Protein AF-A0A367K5K4-F1 (afdb_monomer_lite)

Secondary structure (DSSP, 8-state):
--------STTHHHHTTTTSS----HHHHHHHHHHHHHHHHH-SSPPP--HHHHHHHHHHHHHHHHHHHH---STTHHHHHHHHHHHHHHHHHHHHHHHHHHHHHHHHHHHHHHTGGGS-GGG--SS-EETTEE-S----SSS-----

pLDDT: mean 80.41, std 16.05, range [35.69, 96.38]

Structure (mmCIF, N/CA/C/O backbone):
data_AF-A0A367K5K4-F1
#
_entry.id   AF-A0A367K5K4-F1
#
loop_
_atom_site.group_PDB
_atom_site.id
_atom_site.type_symbol
_atom_site.label_atom_id
_atom_site.label_alt_id
_atom_site.label_comp_id
_atom_site.label_asym_id
_atom_site.label_entity_id
_atom_site.label_seq_id
_atom_site.pdbx_PDB_ins_code
_atom_site.Cartn_x
_atom_site.Cartn_y
_atom_site.Cartn_z
_atom_site.occupancy
_atom_site.B_iso_or_equiv
_atom_site.auth_seq_id
_atom_site.auth_comp_id
_atom_site.auth_asym_id
_atom_site.auth_atom_id
_atom_site.pdbx_PDB_model_num
ATOM 1 N N . MET A 1 1 ? -42.260 -45.898 10.555 1.00 40.84 1 MET A N 1
ATOM 2 C CA . MET A 1 1 ? -41.843 -44.626 11.177 1.00 40.84 1 MET A CA 1
ATOM 3 C C . MET A 1 1 ? -40.351 -44.475 10.934 1.00 40.84 1 MET A C 1
ATOM 5 O O . MET A 1 1 ? -39.579 -45.030 11.694 1.00 40.84 1 MET A O 1
ATOM 9 N N . ASN A 1 2 ? -39.961 -43.821 9.839 1.00 35.69 2 ASN A N 1
ATOM 10 C CA . ASN A 1 2 ? -38.584 -43.381 9.610 1.00 35.69 2 ASN A CA 1
ATOM 11 C C . ASN A 1 2 ? -38.660 -41.865 9.471 1.00 35.69 2 ASN A C 1
ATOM 13 O O . ASN A 1 2 ? -39.193 -41.366 8.484 1.00 35.69 2 ASN A O 1
ATOM 17 N N . SER A 1 3 ? -38.229 -41.153 10.506 1.00 41.34 3 SER A N 1
ATOM 18 C CA . SER A 1 3 ? -38.068 -39.707 10.479 1.00 41.34 3 SER A CA 1
ATOM 19 C C . SER A 1 3 ? -36.872 -39.382 9.591 1.00 41.34 3 SER A C 1
ATOM 21 O O . SER A 1 3 ? -35.729 -39.616 9.987 1.00 41.34 3 SER A O 1
ATOM 23 N N . THR A 1 4 ? -37.139 -38.877 8.390 1.00 43.84 4 THR A N 1
ATOM 24 C CA . THR A 1 4 ? -36.158 -38.137 7.599 1.00 43.84 4 THR A CA 1
ATOM 25 C C . THR A 1 4 ? -35.672 -36.988 8.473 1.00 43.84 4 THR A C 1
ATOM 27 O O . THR A 1 4 ? -36.445 -36.092 8.804 1.00 43.84 4 THR A O 1
ATOM 30 N N . ILE A 1 5 ? -34.422 -37.065 8.925 1.00 49.44 5 ILE A N 1
ATOM 31 C CA . ILE A 1 5 ? -33.728 -35.914 9.489 1.00 49.44 5 ILE A CA 1
ATOM 32 C C . ILE A 1 5 ? -33.597 -34.956 8.309 1.00 49.44 5 ILE A C 1
ATOM 34 O O . ILE A 1 5 ? -32.837 -35.233 7.383 1.00 49.44 5 ILE A O 1
ATOM 38 N N . GLU A 1 6 ? -34.425 -33.912 8.280 1.00 50.69 6 GLU A N 1
ATOM 39 C CA . GLU A 1 6 ? -34.189 -32.780 7.395 1.00 50.69 6 GLU A CA 1
ATOM 40 C C . GLU A 1 6 ? -32.823 -32.222 7.777 1.00 50.69 6 GLU A C 1
ATOM 42 O O . GLU A 1 6 ? -32.620 -31.720 8.886 1.00 50.69 6 GLU A O 1
ATOM 47 N N . ASP A 1 7 ? -31.872 -32.447 6.874 1.00 48.09 7 ASP A N 1
ATOM 48 C CA . ASP A 1 7 ? -30.518 -31.938 6.947 1.00 48.09 7 ASP A CA 1
ATOM 49 C C . ASP A 1 7 ? -30.613 -30.438 7.214 1.00 48.09 7 ASP A C 1
ATOM 51 O O . ASP A 1 7 ? -31.295 -29.697 6.499 1.00 48.09 7 ASP A O 1
ATOM 55 N N . SER A 1 8 ? -30.064 -30.019 8.349 1.00 47.97 8 SER A N 1
ATOM 56 C CA . SER A 1 8 ? -30.319 -28.690 8.877 1.00 47.97 8 SER A CA 1
ATOM 57 C C . SER A 1 8 ? -29.838 -27.664 7.848 1.00 47.97 8 SER A C 1
ATOM 59 O O . SER A 1 8 ? -28.686 -27.713 7.429 1.00 47.97 8 SER A O 1
ATOM 61 N N . SER A 1 9 ? -30.681 -26.695 7.490 1.00 52.88 9 SER A N 1
ATOM 62 C CA . SER A 1 9 ? -30.339 -25.583 6.584 1.00 52.88 9 SER A CA 1
ATOM 63 C C . SER A 1 9 ? -29.251 -24.637 7.140 1.00 52.88 9 SER A C 1
ATOM 65 O O . SER A 1 9 ? -28.964 -23.601 6.539 1.00 52.88 9 SER A O 1
ATOM 67 N N . PHE A 1 10 ? -28.657 -24.946 8.295 1.00 42.69 10 PHE A N 1
ATOM 68 C CA . PHE A 1 10 ? -27.738 -24.062 9.007 1.00 42.69 10 PHE A CA 1
ATOM 69 C C . PHE A 1 10 ? -26.325 -23.914 8.411 1.00 42.69 10 PHE A C 1
ATOM 71 O O . PHE A 1 10 ? -25.752 -22.850 8.647 1.00 42.69 10 PHE A O 1
ATOM 78 N N . PRO A 1 11 ? -25.749 -24.851 7.625 1.00 44.41 11 PRO A N 1
ATOM 79 C CA . PRO A 1 11 ? -24.443 -24.611 7.009 1.00 44.41 11 PRO A CA 1
ATOM 80 C C . PRO A 1 11 ? -24.511 -23.616 5.843 1.00 44.41 11 PRO A C 1
ATOM 82 O O . PRO A 1 11 ? -23.591 -22.832 5.661 1.00 44.41 11 PRO A O 1
ATOM 85 N N . GLN A 1 12 ? -25.611 -23.588 5.081 1.00 45.75 12 GLN A N 1
ATOM 86 C CA . GLN A 1 12 ? -25.681 -22.793 3.846 1.00 45.75 12 GLN A CA 1
ATOM 87 C C . GLN A 1 12 ? -25.923 -21.294 4.090 1.00 45.75 12 GLN A C 1
ATOM 89 O O . GLN A 1 12 ? -25.526 -20.454 3.293 1.00 45.75 12 GLN A O 1
ATOM 94 N N . THR A 1 13 ? -26.554 -20.924 5.207 1.00 46.03 13 THR A N 1
ATOM 95 C CA . THR A 1 13 ? -26.866 -19.512 5.484 1.00 46.03 13 THR A CA 1
ATOM 96 C C . THR A 1 13 ? -25.703 -18.718 6.069 1.00 46.03 13 THR A C 1
ATOM 98 O O . THR A 1 13 ? -25.794 -17.496 6.117 1.00 46.03 13 THR A O 1
ATOM 101 N N . GLN A 1 14 ? -24.625 -19.360 6.530 1.00 45.03 14 GLN A N 1
ATOM 102 C CA . GLN A 1 14 ? -23.473 -18.620 7.061 1.00 45.03 14 GLN A CA 1
ATOM 103 C C . GLN A 1 14 ? -22.458 -18.249 5.982 1.00 45.03 14 GLN A C 1
ATOM 105 O O . GLN A 1 14 ? -21.871 -17.181 6.095 1.00 45.03 14 GLN A O 1
ATOM 110 N N . ASP A 1 15 ? -22.335 -19.027 4.906 1.00 43.81 15 ASP A N 1
ATOM 111 C CA . ASP A 1 15 ? -21.391 -18.713 3.826 1.00 43.81 15 ASP A CA 1
ATOM 112 C C . ASP A 1 15 ? -21.963 -17.703 2.807 1.00 43.81 15 ASP A C 1
ATOM 114 O O . ASP A 1 15 ? -21.223 -16.892 2.247 1.00 43.81 15 ASP A O 1
ATOM 118 N N . ASP A 1 16 ? -23.289 -17.655 2.634 1.00 45.94 16 ASP A N 1
ATOM 119 C CA . ASP A 1 16 ? -23.933 -16.804 1.620 1.00 45.94 16 ASP A CA 1
ATOM 120 C C . ASP A 1 16 ? -24.279 -15.376 2.097 1.00 45.94 16 ASP A C 1
ATOM 122 O O . ASP A 1 16 ? -24.546 -14.495 1.278 1.00 45.94 16 ASP A O 1
ATOM 126 N N . ILE A 1 17 ? -24.232 -15.085 3.406 1.00 46.00 17 ILE A N 1
ATOM 127 C CA . ILE A 1 17 ? -24.540 -13.736 3.933 1.00 46.00 17 ILE A CA 1
ATOM 128 C C . ILE A 1 17 ? -23.326 -12.791 3.853 1.00 46.00 17 ILE A C 1
ATOM 130 O O . ILE A 1 17 ? -23.495 -11.587 3.651 1.00 46.00 17 ILE A O 1
ATOM 134 N N . PHE A 1 18 ? -22.096 -13.310 3.939 1.00 40.00 18 PHE A N 1
ATOM 135 C CA . PHE A 1 18 ? -20.873 -12.492 3.862 1.00 40.00 18 PHE A CA 1
ATOM 136 C C . PHE A 1 18 ? -20.465 -12.121 2.425 1.00 40.00 18 PHE A C 1
ATOM 138 O O . PHE A 1 18 ? -19.547 -11.327 2.229 1.00 40.00 18 PHE A O 1
ATOM 145 N N . ASN A 1 19 ? -21.177 -12.634 1.416 1.00 45.47 19 ASN A N 1
ATOM 146 C CA . ASN A 1 19 ? -20.836 -12.484 -0.000 1.00 45.47 19 ASN A CA 1
ATOM 147 C C . ASN A 1 19 ? -21.611 -11.376 -0.738 1.00 45.47 19 ASN A C 1
ATOM 149 O O . ASN A 1 19 ? -21.489 -11.236 -1.953 1.00 45.47 19 ASN A O 1
ATOM 153 N N . LEU A 1 20 ? -22.387 -10.544 -0.033 1.00 45.12 20 LEU A N 1
ATOM 154 C CA . LEU A 1 20 ? -23.251 -9.551 -0.689 1.00 45.12 20 LEU A CA 1
ATOM 155 C C . LEU A 1 20 ? -22.525 -8.258 -1.129 1.00 45.12 20 LEU A C 1
ATOM 157 O O . LEU A 1 20 ? -23.133 -7.417 -1.787 1.00 45.12 20 LEU A O 1
ATOM 161 N N . ALA A 1 21 ? -21.226 -8.095 -0.831 1.00 44.41 21 ALA A N 1
ATOM 162 C CA . ALA A 1 21 ? -20.424 -6.979 -1.362 1.00 44.41 21 ALA A CA 1
ATOM 163 C C . ALA A 1 21 ? -18.900 -7.223 -1.475 1.00 44.41 21 ALA A C 1
ATOM 165 O O . ALA A 1 21 ? -18.166 -6.253 -1.632 1.00 44.41 21 ALA A O 1
ATOM 166 N N . GLY A 1 22 ? -18.399 -8.463 -1.367 1.00 51.94 22 GLY A N 1
ATOM 167 C CA . GLY A 1 22 ? -16.998 -8.838 -1.666 1.00 51.94 22 GLY A CA 1
ATOM 168 C C . GLY A 1 22 ? -15.862 -8.097 -0.928 1.00 51.94 22 GLY A C 1
ATOM 169 O O . GLY A 1 22 ? -14.693 -8.343 -1.214 1.00 51.94 22 GLY A O 1
ATOM 170 N N . ALA A 1 23 ? -16.163 -7.182 -0.005 1.00 57.34 23 ALA A N 1
ATOM 171 C CA . ALA A 1 23 ? -15.175 -6.378 0.698 1.00 57.34 23 ALA A CA 1
ATOM 172 C C . ALA A 1 23 ? -14.749 -7.087 1.987 1.00 57.34 23 ALA A C 1
ATOM 174 O O . ALA A 1 23 ? -15.554 -7.262 2.901 1.00 57.34 23 ALA A O 1
ATOM 175 N N . LEU A 1 24 ? -13.471 -7.467 2.056 1.00 65.25 24 LEU A N 1
ATOM 176 C CA . LEU A 1 24 ? -12.830 -7.997 3.262 1.00 65.25 24 LEU A CA 1
ATOM 177 C C . LEU A 1 24 ? -13.097 -7.084 4.467 1.00 65.25 24 LEU A C 1
ATOM 179 O O . LEU A 1 24 ? -13.097 -5.855 4.336 1.00 65.25 24 LEU A O 1
ATOM 183 N N . SER A 1 25 ? -13.256 -7.658 5.659 1.00 81.38 25 SER A N 1
ATOM 184 C CA . SER A 1 25 ? -13.316 -6.861 6.886 1.00 81.38 25 SER A CA 1
ATOM 185 C C . SER A 1 25 ? -11.999 -6.096 7.104 1.00 81.38 25 SER A C 1
ATOM 187 O O . SER A 1 25 ? -10.946 -6.536 6.633 1.00 81.38 25 SER A O 1
ATOM 189 N N . PRO A 1 26 ? -11.986 -4.976 7.855 1.00 78.00 26 PRO A N 1
ATOM 190 C CA . PRO A 1 26 ? -10.752 -4.224 8.097 1.00 78.00 26 PRO A CA 1
ATOM 191 C C . PRO A 1 26 ? -9.614 -5.082 8.672 1.00 78.00 26 PRO A C 1
ATOM 193 O O . PRO A 1 26 ? -8.460 -4.921 8.286 1.00 78.00 26 PRO A O 1
ATOM 196 N N . GLY A 1 27 ? -9.932 -6.041 9.548 1.00 81.31 27 GLY A N 1
ATOM 197 C CA . GLY A 1 27 ? -8.939 -6.960 10.108 1.00 81.31 27 GLY A CA 1
ATOM 198 C C . GLY A 1 27 ? -8.360 -7.932 9.076 1.00 81.31 27 GLY A C 1
ATOM 199 O O . GLY A 1 27 ? -7.168 -8.233 9.115 1.00 81.31 27 GLY A O 1
ATOM 200 N N . GLU A 1 28 ? -9.172 -8.403 8.131 1.00 87.44 28 GLU A N 1
ATOM 201 C CA . GLU A 1 28 ? -8.710 -9.254 7.027 1.00 87.44 28 GLU A CA 1
ATOM 202 C C . GLU A 1 28 ? -7.885 -8.464 6.013 1.00 87.44 28 GLU A C 1
ATOM 204 O O . GLU A 1 28 ? -6.850 -8.953 5.570 1.00 87.44 28 GLU A O 1
ATOM 209 N N . GLN A 1 29 ? -8.263 -7.216 5.725 1.00 88.88 29 GLN A N 1
ATOM 210 C CA . GLN A 1 29 ? -7.471 -6.324 4.875 1.00 88.88 29 GLN A CA 1
ATOM 211 C C . GLN A 1 29 ? -6.080 -6.059 5.462 1.00 88.88 29 GLN A C 1
ATOM 213 O O . GLN A 1 29 ? -5.101 -6.022 4.722 1.00 88.88 29 GLN A O 1
ATOM 218 N N . VAL A 1 30 ? -5.959 -5.911 6.788 1.00 90.06 30 VAL A N 1
ATOM 219 C CA . VAL A 1 30 ? -4.650 -5.765 7.448 1.00 90.06 30 VAL A CA 1
ATOM 220 C C . VAL A 1 30 ? -3.814 -7.039 7.309 1.00 90.06 30 VAL A C 1
ATOM 222 O O . VAL A 1 30 ? -2.623 -6.944 7.019 1.00 90.06 30 VAL A O 1
ATOM 225 N N . LYS A 1 31 ? -4.407 -8.228 7.481 1.00 90.88 31 LYS A N 1
ATOM 226 C CA . LYS A 1 31 ? -3.697 -9.505 7.275 1.00 90.88 31 LYS A CA 1
ATOM 227 C C . LYS A 1 31 ? -3.208 -9.643 5.836 1.00 90.88 31 LYS A C 1
ATOM 229 O O . LYS A 1 31 ? -2.047 -9.973 5.619 1.00 90.88 31 LYS A O 1
ATOM 234 N N . GLU A 1 32 ? -4.069 -9.327 4.879 1.00 92.56 32 GLU A N 1
ATOM 235 C CA . GLU A 1 32 ? -3.725 -9.325 3.460 1.00 92.56 32 GLU A CA 1
ATOM 236 C C . GLU A 1 32 ? -2.598 -8.322 3.161 1.00 92.56 32 GLU A C 1
ATOM 238 O O . GLU A 1 32 ? -1.635 -8.655 2.473 1.00 92.56 32 GLU A O 1
ATOM 243 N N . LEU A 1 33 ? -2.643 -7.116 3.741 1.00 91.88 33 LEU A N 1
ATOM 244 C CA . LEU A 1 33 ? -1.570 -6.133 3.588 1.00 91.88 33 LEU A CA 1
ATOM 245 C C . LEU A 1 33 ? -0.232 -6.651 4.135 1.00 91.88 33 LEU A C 1
ATOM 247 O O . LEU A 1 33 ? 0.802 -6.377 3.531 1.00 91.88 33 LEU A O 1
ATOM 251 N N . ILE A 1 34 ? -0.225 -7.401 5.243 1.00 93.19 34 ILE A N 1
ATOM 252 C CA . ILE A 1 34 ? 1.000 -8.023 5.775 1.00 93.19 34 ILE A CA 1
ATOM 253 C C . ILE A 1 34 ? 1.580 -9.009 4.757 1.00 93.19 34 ILE A C 1
ATOM 255 O O . ILE A 1 34 ? 2.781 -8.961 4.499 1.00 93.19 34 ILE A O 1
ATOM 259 N N . VAL A 1 35 ? 0.740 -9.860 4.162 1.00 92.75 35 VAL A N 1
ATOM 260 C CA . VAL A 1 35 ? 1.165 -10.837 3.147 1.00 92.75 35 VAL A CA 1
ATOM 261 C C . VAL A 1 35 ? 1.743 -10.125 1.926 1.00 92.75 35 VAL A C 1
ATOM 263 O O . VAL A 1 35 ? 2.869 -10.405 1.522 1.00 92.75 35 VAL A O 1
ATOM 266 N N . VAL A 1 36 ? 1.023 -9.144 1.379 1.00 93.25 36 VAL A N 1
ATOM 267 C CA . VAL A 1 36 ? 1.478 -8.362 0.218 1.00 93.25 36 VAL A CA 1
ATOM 268 C C . VAL A 1 36 ? 2.784 -7.625 0.526 1.00 93.25 36 VAL A C 1
ATOM 270 O O . VAL A 1 36 ? 3.703 -7.631 -0.288 1.00 93.25 36 VAL A O 1
ATOM 273 N N . TRP A 1 37 ? 2.904 -7.034 1.715 1.00 94.12 37 TRP A N 1
ATOM 274 C CA . TRP A 1 37 ? 4.124 -6.367 2.166 1.00 94.12 37 TRP A CA 1
ATOM 275 C C . TRP A 1 37 ? 5.314 -7.324 2.288 1.00 94.12 37 TRP A C 1
ATOM 277 O O . TRP A 1 37 ? 6.414 -6.992 1.844 1.00 94.12 37 TRP A O 1
ATOM 287 N N . MET A 1 38 ? 5.114 -8.508 2.871 1.00 93.00 38 MET A N 1
ATOM 288 C CA . MET A 1 38 ? 6.154 -9.533 2.972 1.00 93.00 38 MET A CA 1
ATOM 289 C C . MET A 1 38 ? 6.594 -10.011 1.589 1.00 93.00 38 MET A C 1
ATOM 291 O O . MET A 1 38 ? 7.793 -10.053 1.313 1.00 93.00 38 MET A O 1
ATOM 295 N N . ASN A 1 39 ? 5.639 -10.290 0.704 1.00 92.62 39 ASN A N 1
ATOM 296 C CA . ASN A 1 39 ? 5.914 -10.706 -0.668 1.00 92.62 39 ASN A CA 1
ATOM 297 C C . ASN A 1 39 ? 6.690 -9.630 -1.429 1.00 92.62 39 ASN A C 1
ATOM 299 O O . ASN A 1 39 ? 7.681 -9.935 -2.083 1.00 92.62 39 ASN A O 1
ATOM 303 N N . GLU A 1 40 ? 6.309 -8.359 -1.285 1.00 93.25 40 GLU A N 1
ATOM 304 C CA . GLU A 1 40 ? 7.031 -7.246 -1.901 1.00 93.25 40 GLU A CA 1
ATOM 305 C C . GLU A 1 40 ? 8.479 -7.170 -1.397 1.00 93.25 40 GLU A C 1
ATOM 307 O O . GLU A 1 40 ? 9.390 -6.924 -2.177 1.00 93.25 40 GLU A O 1
ATOM 312 N N . ARG A 1 41 ? 8.737 -7.417 -0.109 1.00 90.50 41 ARG A N 1
ATOM 313 C CA . ARG A 1 41 ? 10.104 -7.389 0.437 1.00 90.50 41 ARG A CA 1
ATOM 314 C C . ARG A 1 41 ? 10.966 -8.574 0.013 1.00 90.50 41 ARG A C 1
ATOM 316 O O . ARG A 1 41 ? 12.179 -8.412 -0.082 1.00 90.50 41 ARG A O 1
ATOM 323 N N . ASN A 1 42 ? 10.357 -9.739 -0.178 1.00 89.38 42 ASN A N 1
ATOM 324 C CA . ASN A 1 42 ? 11.067 -10.976 -0.500 1.00 89.38 42 ASN A CA 1
ATOM 325 C C . ASN A 1 42 ? 11.190 -11.216 -2.008 1.00 89.38 42 ASN A C 1
ATOM 327 O O . ASN A 1 42 ? 12.043 -11.991 -2.426 1.00 89.38 42 ASN A O 1
ATOM 331 N N . SER A 1 43 ? 10.357 -10.565 -2.821 1.00 89.00 43 SER A N 1
ATOM 332 C CA . SER A 1 43 ? 10.427 -10.662 -4.275 1.00 89.00 43 SER A CA 1
ATOM 333 C C . SER A 1 43 ? 11.606 -9.844 -4.818 1.00 89.00 43 SER A C 1
ATOM 335 O O . SER A 1 43 ? 11.715 -8.662 -4.464 1.00 89.00 43 SER A O 1
ATOM 337 N N . PRO A 1 44 ? 12.451 -10.422 -5.698 1.00 86.06 44 PRO A N 1
ATOM 338 C CA . PRO A 1 44 ? 13.511 -9.676 -6.380 1.00 86.06 44 PRO A CA 1
ATOM 339 C C . PRO A 1 44 ? 12.928 -8.574 -7.273 1.00 86.06 44 PRO A C 1
ATOM 341 O O . PRO A 1 44 ? 13.467 -7.474 -7.325 1.00 86.06 44 PRO A O 1
ATOM 344 N N . GLU A 1 45 ? 11.777 -8.849 -7.884 1.00 86.06 45 GLU A N 1
ATOM 345 C CA . GLU A 1 45 ? 11.069 -7.936 -8.778 1.00 86.06 45 GLU A CA 1
ATOM 346 C C . GLU A 1 45 ? 9.959 -7.177 -8.052 1.00 86.06 45 GLU A C 1
ATOM 348 O O . GLU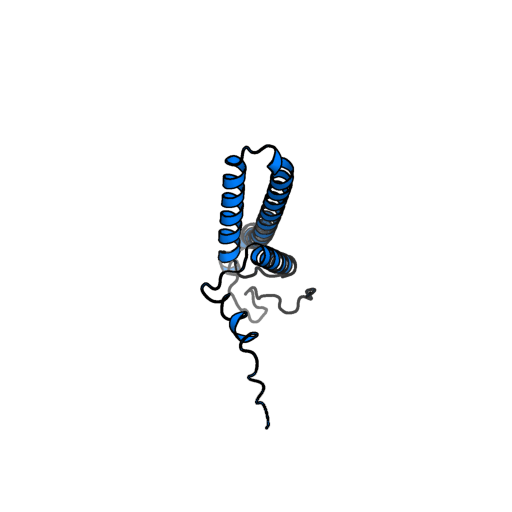 A 1 45 ? 9.489 -7.587 -6.979 1.00 86.06 45 GLU A O 1
ATOM 353 N N . MET A 1 46 ? 9.503 -6.077 -8.646 1.00 89.31 46 MET A N 1
ATOM 354 C CA . MET A 1 46 ? 8.341 -5.341 -8.158 1.00 89.31 46 MET A CA 1
ATOM 355 C C . MET A 1 46 ? 7.038 -6.098 -8.412 1.00 89.31 46 MET A C 1
ATOM 357 O O . MET A 1 46 ? 6.762 -6.523 -9.533 1.00 89.31 46 MET A O 1
ATOM 361 N N . LEU A 1 47 ? 6.195 -6.218 -7.387 1.00 91.31 47 LEU A N 1
ATOM 362 C CA . LEU A 1 47 ? 4.898 -6.883 -7.527 1.00 91.31 47 LEU A CA 1
ATOM 363 C C . LEU A 1 47 ? 3.789 -5.906 -7.967 1.00 91.31 47 LEU A C 1
ATOM 365 O O . LEU A 1 47 ? 3.937 -4.684 -7.839 1.00 91.31 47 LEU A O 1
ATOM 369 N N . PRO A 1 48 ? 2.634 -6.398 -8.460 1.00 92.25 48 PRO A N 1
ATOM 370 C CA . PRO A 1 48 ? 1.501 -5.545 -8.821 1.00 92.25 48 PRO A CA 1
ATOM 371 C C . PRO A 1 48 ? 1.017 -4.671 -7.656 1.00 92.25 48 PRO A C 1
ATOM 373 O O . PRO A 1 48 ? 0.874 -5.136 -6.525 1.00 92.25 48 PRO A O 1
ATOM 376 N N . TYR A 1 49 ? 0.754 -3.389 -7.927 1.00 93.06 49 TYR A N 1
ATOM 377 C CA . TYR A 1 49 ? 0.331 -2.452 -6.888 1.00 93.06 49 TYR A CA 1
ATOM 378 C C . TYR A 1 49 ? -1.119 -2.684 -6.451 1.00 93.06 49 TYR A C 1
ATOM 380 O O . TYR A 1 49 ? -2.068 -2.449 -7.202 1.00 93.06 49 TYR A O 1
ATOM 388 N N . ARG A 1 50 ? -1.284 -3.094 -5.190 1.00 91.62 50 ARG A N 1
ATOM 389 C CA . ARG A 1 50 ? -2.579 -3.245 -4.508 1.00 91.62 50 ARG A CA 1
ATOM 390 C C . ARG A 1 50 ? -3.169 -1.904 -4.050 1.00 91.62 50 ARG A C 1
ATOM 392 O O . ARG A 1 50 ? -3.238 -1.619 -2.855 1.00 91.62 50 ARG A O 1
ATOM 399 N N . ASN A 1 51 ? -3.570 -1.077 -5.020 1.00 91.81 51 ASN A N 1
ATOM 400 C CA . ASN A 1 51 ? -4.255 0.208 -4.797 1.00 91.81 51 ASN A CA 1
ATOM 401 C C . ASN A 1 51 ? -5.508 0.049 -3.922 1.00 91.81 51 ASN A C 1
ATOM 403 O O . ASN A 1 51 ? -5.761 0.851 -3.031 1.00 91.81 51 ASN A O 1
ATOM 407 N N . ASP A 1 52 ? -6.264 -1.021 -4.171 1.00 90.62 52 ASP A N 1
ATOM 408 C CA . ASP A 1 52 ? -7.505 -1.368 -3.485 1.00 90.62 52 ASP A CA 1
ATOM 409 C C . ASP A 1 52 ? -7.320 -1.448 -1.964 1.00 90.62 52 ASP A C 1
ATOM 411 O O . ASP A 1 52 ? -8.070 -0.826 -1.207 1.00 90.62 52 ASP A O 1
ATOM 415 N N . LEU A 1 53 ? -6.281 -2.159 -1.517 1.00 89.62 53 LEU A N 1
ATOM 416 C CA . LEU A 1 53 ? -5.974 -2.325 -0.097 1.00 89.62 53 LEU A CA 1
ATOM 417 C C . LEU A 1 53 ? -5.452 -1.036 0.530 1.00 89.62 53 LEU A C 1
ATOM 419 O O . LEU A 1 53 ? -5.855 -0.693 1.640 1.00 89.62 53 LEU A O 1
ATOM 423 N N . VAL A 1 54 ? -4.561 -0.325 -0.167 1.00 93.50 54 VAL A N 1
ATOM 424 C CA . VAL A 1 54 ? -3.970 0.918 0.345 1.00 93.50 54 VAL A CA 1
ATOM 425 C C . VAL A 1 54 ? -5.043 1.982 0.542 1.00 93.50 54 VAL A C 1
ATOM 427 O O . VAL A 1 54 ? -5.125 2.564 1.625 1.00 93.50 54 VAL A O 1
ATOM 430 N N . ASP A 1 55 ? -5.902 2.197 -0.451 1.00 92.81 55 ASP A N 1
ATOM 431 C CA . ASP A 1 55 ? -6.961 3.201 -0.385 1.00 92.81 55 ASP A CA 1
ATOM 432 C C . ASP A 1 55 ? -8.002 2.851 0.678 1.00 92.81 55 ASP A C 1
ATOM 434 O O . ASP A 1 55 ? -8.421 3.715 1.452 1.00 92.81 55 ASP A O 1
ATOM 438 N N . SER A 1 56 ? -8.415 1.582 0.736 1.00 91.06 56 SER A N 1
ATOM 439 C CA . SER A 1 56 ? -9.403 1.111 1.706 1.00 91.06 56 SER A CA 1
ATOM 440 C C . SER A 1 56 ? -8.892 1.244 3.144 1.00 91.06 56 SER A C 1
ATOM 442 O O . SER A 1 56 ? -9.574 1.830 3.987 1.00 91.06 56 SER A O 1
ATOM 444 N N . LEU A 1 57 ? -7.667 0.785 3.428 1.00 90.88 57 LEU A N 1
ATOM 445 C CA . LEU A 1 57 ? -7.073 0.867 4.767 1.00 90.88 57 LEU A CA 1
ATOM 446 C C . LEU A 1 57 ? -6.755 2.304 5.185 1.00 90.88 57 LEU A C 1
ATOM 448 O O . LEU A 1 57 ? -6.930 2.644 6.356 1.00 90.88 57 LEU A O 1
ATOM 452 N N . THR A 1 58 ? -6.340 3.157 4.246 1.00 93.25 58 THR A N 1
ATOM 453 C CA . THR A 1 58 ? -6.117 4.584 4.516 1.00 93.25 58 THR A CA 1
ATOM 454 C C . THR A 1 58 ? -7.425 5.245 4.945 1.00 93.25 58 THR A C 1
ATOM 456 O O . THR A 1 58 ? -7.500 5.761 6.061 1.00 93.25 58 THR A O 1
ATOM 459 N N . LYS A 1 59 ? -8.491 5.099 4.147 1.00 91.38 59 LYS A N 1
ATOM 460 C CA . LYS A 1 59 ? -9.825 5.640 4.462 1.00 91.38 59 LYS A CA 1
ATOM 461 C C . LYS A 1 59 ? -10.387 5.079 5.766 1.00 91.38 59 LYS A C 1
ATOM 463 O O . LYS A 1 59 ? -10.977 5.810 6.557 1.00 91.38 59 LYS A O 1
ATOM 468 N N . ALA A 1 60 ? -10.209 3.780 6.011 1.00 87.94 60 ALA A N 1
ATOM 469 C CA . ALA A 1 60 ? -10.644 3.154 7.254 1.00 87.94 60 ALA A CA 1
ATOM 470 C C . ALA A 1 60 ? -9.911 3.747 8.469 1.00 87.94 60 ALA A C 1
ATOM 472 O O . ALA A 1 60 ? -10.546 4.032 9.483 1.00 87.94 60 ALA A O 1
ATOM 473 N N . SER A 1 61 ? -8.598 3.974 8.359 1.00 88.81 61 SER A N 1
ATOM 474 C CA . SER A 1 61 ? -7.800 4.566 9.437 1.00 88.81 61 SER A CA 1
ATOM 475 C C . SER A 1 61 ? -8.181 6.021 9.727 1.00 88.81 61 SER A C 1
ATOM 477 O O . SER A 1 61 ? -8.277 6.397 10.894 1.00 88.81 61 SER A O 1
ATOM 479 N N . GLU A 1 62 ? -8.464 6.812 8.689 1.00 90.81 62 GLU A N 1
ATOM 480 C CA . GLU A 1 62 ? -8.931 8.199 8.803 1.00 90.81 62 GLU A CA 1
ATOM 481 C C . GLU A 1 62 ? -10.299 8.260 9.482 1.00 90.81 62 GLU A C 1
ATOM 483 O O . GLU A 1 62 ? -10.475 8.979 10.460 1.00 90.81 62 GLU A O 1
ATOM 488 N N . LYS A 1 63 ? -11.236 7.406 9.059 1.00 88.69 63 LYS A N 1
ATOM 489 C CA . LYS A 1 63 ? -12.573 7.338 9.654 1.00 88.69 63 LYS A CA 1
ATOM 490 C C . LYS A 1 63 ? -12.543 6.991 11.146 1.00 88.69 63 LYS A C 1
ATOM 492 O O . LYS A 1 63 ? -13.291 7.579 11.924 1.00 88.69 63 LYS A O 1
ATOM 497 N N . ILE A 1 64 ? -11.718 6.024 11.560 1.00 86.19 64 ILE A N 1
ATOM 498 C CA . ILE A 1 64 ? -11.600 5.650 12.984 1.00 86.19 64 ILE A CA 1
ATOM 499 C C . ILE A 1 64 ? -10.962 6.796 13.778 1.00 86.19 64 ILE A C 1
ATOM 501 O O . ILE A 1 64 ? -11.376 7.065 14.904 1.00 86.19 64 ILE A O 1
ATOM 505 N N . PHE A 1 65 ? -9.986 7.489 13.190 1.00 87.75 65 PHE A N 1
ATOM 506 C CA . PHE A 1 65 ? -9.354 8.648 13.811 1.00 87.75 65 PHE A CA 1
ATOM 507 C C . PHE A 1 65 ? -10.354 9.796 14.035 1.00 87.75 65 PHE A C 1
ATOM 509 O O . PHE A 1 65 ? -10.474 10.287 15.153 1.00 87.75 65 PHE A O 1
ATOM 516 N N . GLU A 1 66 ? -11.150 10.152 13.025 1.00 89.75 66 GLU A N 1
ATOM 517 C CA . GLU A 1 66 ? -12.201 11.175 13.141 1.00 89.75 66 GLU A CA 1
ATOM 518 C C . GLU A 1 66 ? -13.242 10.817 14.216 1.00 89.75 66 GLU A C 1
ATOM 520 O O . GLU A 1 66 ? -13.644 11.656 15.022 1.00 89.75 66 GLU A O 1
ATOM 525 N N . GLN A 1 67 ? -13.663 9.548 14.275 1.00 86.00 67 GLN A N 1
ATOM 526 C CA . GLN A 1 67 ? -14.591 9.068 15.305 1.00 86.00 67 GLN A CA 1
ATOM 527 C C . GLN A 1 67 ? -14.011 9.190 16.718 1.00 86.00 67 GLN A C 1
ATOM 529 O O . GLN A 1 67 ? -14.750 9.467 17.665 1.00 86.00 67 GLN A O 1
ATOM 534 N N . MET A 1 68 ? -12.701 8.990 16.862 1.00 84.19 68 MET A N 1
ATOM 535 C CA . MET A 1 68 ? -12.001 9.153 18.130 1.00 84.19 68 MET A CA 1
ATOM 536 C C . MET A 1 68 ? -11.943 10.618 18.561 1.00 84.19 68 MET A C 1
ATOM 538 O O . MET A 1 68 ? -12.196 10.896 19.728 1.00 84.19 68 MET A O 1
ATOM 542 N N . GLU A 1 69 ? -11.673 11.549 17.641 1.00 85.50 69 GLU A N 1
ATOM 543 C CA . GLU A 1 69 ? -11.625 12.986 17.952 1.00 85.50 69 GLU A CA 1
ATOM 544 C C . GLU A 1 69 ? -12.977 13.530 18.431 1.00 85.50 69 GLU A C 1
ATOM 546 O O . GLU A 1 69 ? -13.033 14.396 19.305 1.00 85.50 69 GLU A O 1
ATOM 551 N N . ILE A 1 70 ? -14.078 13.000 17.891 1.00 86.88 70 ILE A N 1
ATOM 552 C CA . ILE A 1 70 ? -15.437 13.386 18.291 1.00 86.88 70 ILE A CA 1
ATOM 553 C C . ILE A 1 70 ? -15.812 12.774 19.652 1.00 86.88 70 ILE A C 1
ATOM 555 O O . ILE A 1 70 ? -16.592 13.357 20.412 1.00 86.88 70 ILE A O 1
ATOM 559 N N . ASN A 1 71 ? -15.265 11.602 19.985 1.00 81.19 71 ASN A N 1
ATOM 560 C CA . ASN A 1 71 ? -15.567 10.917 21.233 1.00 81.19 71 ASN A CA 1
ATOM 561 C C . ASN A 1 71 ? -14.773 11.514 22.411 1.00 81.19 71 ASN A C 1
ATOM 563 O O . ASN A 1 71 ? -13.614 11.186 22.645 1.00 81.19 71 ASN A O 1
ATOM 567 N N . THR A 1 72 ? -15.428 12.356 23.207 1.00 79.81 72 THR A N 1
ATOM 568 C CA . THR A 1 72 ? -14.835 13.014 24.388 1.00 79.81 72 THR A CA 1
ATOM 569 C C . THR A 1 72 ? -15.102 12.285 25.707 1.00 79.81 72 THR A C 1
ATOM 571 O O . THR A 1 72 ? -14.730 12.780 26.773 1.00 79.81 72 THR A O 1
ATOM 574 N N . ASP A 1 73 ? -15.722 11.104 25.653 1.00 86.62 73 ASP A N 1
ATOM 575 C CA . ASP A 1 73 ? -16.052 10.318 26.836 1.00 86.62 73 ASP A CA 1
ATOM 576 C C . ASP A 1 73 ? -14.796 9.843 27.590 1.00 86.62 73 ASP A C 1
ATOM 578 O O . ASP A 1 73 ? -13.888 9.216 27.036 1.00 86.62 73 ASP A O 1
ATOM 582 N N . THR A 1 74 ? -14.748 10.129 28.891 1.00 77.19 74 THR A N 1
ATOM 583 C CA . THR A 1 74 ? -13.626 9.779 29.769 1.00 77.19 74 THR A CA 1
ATOM 584 C C . THR A 1 74 ? -13.530 8.287 30.059 1.00 77.19 74 THR A C 1
ATOM 586 O O . THR A 1 74 ? -12.417 7.793 30.250 1.00 77.19 74 THR A O 1
ATOM 589 N N . GLU A 1 75 ? -14.652 7.565 30.042 1.00 81.50 75 GLU A N 1
ATOM 590 C CA . GLU A 1 75 ? -14.680 6.115 30.282 1.00 81.50 75 GLU A CA 1
ATOM 591 C C . GLU A 1 75 ? -14.098 5.337 29.090 1.00 81.50 75 GLU A C 1
ATOM 593 O O . GLU A 1 75 ? -13.498 4.272 29.243 1.00 81.50 75 GLU A O 1
ATOM 598 N N . SER A 1 76 ? -14.169 5.924 27.893 1.00 83.69 76 SER A N 1
ATOM 599 C CA . SER A 1 76 ? -13.654 5.346 26.651 1.00 83.69 76 SER A CA 1
ATOM 600 C C . SER A 1 76 ? -12.140 5.524 26.440 1.00 83.69 76 SER A C 1
ATOM 602 O O . SER A 1 76 ? -11.591 4.972 25.484 1.00 83.69 76 SER A O 1
ATOM 604 N N . ARG A 1 77 ? -11.421 6.243 27.320 1.00 85.44 77 ARG A N 1
ATOM 605 C CA . ARG A 1 77 ? -9.993 6.598 27.133 1.00 85.44 77 ARG A CA 1
ATOM 606 C C . ARG A 1 77 ? -9.073 5.404 26.872 1.00 85.44 77 ARG A C 1
ATOM 608 O O . ARG A 1 77 ? -8.171 5.492 26.042 1.00 85.44 77 ARG A O 1
ATOM 615 N N . PHE A 1 78 ? -9.289 4.285 27.566 1.00 88.12 78 PHE A N 1
ATOM 616 C CA . PHE A 1 78 ? -8.482 3.076 27.367 1.00 88.12 78 PHE A CA 1
ATOM 617 C C . PHE A 1 78 ? -8.675 2.485 25.962 1.00 88.12 78 PHE A C 1
ATOM 619 O O . PHE A 1 78 ? -7.704 2.127 25.296 1.00 88.12 78 PHE A O 1
ATOM 626 N N . ILE A 1 79 ? -9.920 2.440 25.484 1.00 87.44 79 ILE A N 1
ATOM 627 C CA . ILE A 1 79 ? -10.251 1.951 24.141 1.00 87.44 79 ILE A CA 1
ATOM 628 C C . ILE A 1 79 ? -9.690 2.890 23.070 1.00 87.44 79 ILE A C 1
ATOM 630 O O . ILE A 1 79 ? -9.104 2.414 22.101 1.00 87.44 79 ILE A O 1
ATOM 634 N N . GLN A 1 80 ? -9.783 4.206 23.273 1.00 85.81 80 GLN A N 1
ATOM 635 C CA . GLN A 1 80 ? -9.189 5.199 22.371 1.00 85.81 80 GLN A CA 1
ATOM 636 C C . GLN A 1 80 ? -7.667 5.039 22.273 1.00 85.81 80 GLN A C 1
ATOM 638 O O . GLN A 1 80 ? -7.113 5.074 21.178 1.00 85.81 80 GLN A O 1
ATOM 643 N N . MET A 1 81 ? -6.983 4.768 23.389 1.00 88.88 81 MET A N 1
ATOM 644 C CA . MET A 1 81 ? -5.543 4.483 23.383 1.00 88.88 81 MET A CA 1
ATOM 645 C C . MET A 1 81 ? -5.201 3.244 22.534 1.00 88.88 81 MET A C 1
ATOM 647 O O . MET A 1 81 ? -4.240 3.267 21.759 1.00 88.88 81 MET A O 1
ATOM 651 N N . ILE A 1 82 ? -5.990 2.167 22.645 1.00 89.25 82 ILE A N 1
ATOM 652 C CA . ILE A 1 82 ? -5.817 0.957 21.822 1.00 89.25 82 ILE A CA 1
ATOM 653 C C . ILE A 1 82 ? -6.059 1.272 20.344 1.00 89.25 82 ILE A C 1
ATOM 655 O O . ILE A 1 82 ? -5.237 0.913 19.504 1.00 89.25 82 ILE A O 1
ATOM 659 N N . GLN A 1 83 ? -7.147 1.973 20.024 1.00 86.56 83 GLN A N 1
ATOM 660 C CA . GLN A 1 83 ? -7.471 2.378 18.655 1.00 86.56 83 GLN A CA 1
ATOM 661 C C . GLN A 1 83 ? -6.371 3.258 18.051 1.00 86.56 83 GLN A C 1
ATOM 663 O O . GLN A 1 83 ? -5.981 3.052 16.906 1.00 86.56 83 GLN A O 1
ATOM 668 N N . GLN A 1 84 ? -5.808 4.184 18.829 1.00 88.38 84 GLN A N 1
ATOM 669 C CA . GLN A 1 84 ? -4.725 5.054 18.376 1.00 88.38 84 GLN A CA 1
ATOM 670 C C . GLN A 1 84 ? -3.464 4.242 18.063 1.00 88.38 84 GLN A C 1
ATOM 672 O O . GLN A 1 84 ? -2.812 4.453 17.040 1.00 88.38 84 GLN A O 1
ATOM 677 N N . THR A 1 85 ? -3.144 3.273 18.922 1.00 89.69 85 THR A N 1
ATOM 678 C CA . THR A 1 85 ? -2.016 2.354 18.719 1.00 89.69 85 THR A CA 1
ATOM 679 C C . THR A 1 85 ? -2.217 1.494 17.468 1.00 89.69 85 THR A C 1
ATOM 681 O O . THR A 1 85 ? -1.282 1.285 16.694 1.00 89.69 85 THR A O 1
ATOM 684 N N . GLU A 1 86 ? -3.443 1.022 17.236 1.00 87.31 86 GLU A N 1
ATOM 685 C CA . GLU A 1 86 ? -3.810 0.243 16.053 1.00 87.31 86 GLU A CA 1
ATOM 686 C C . GLU A 1 86 ? -3.663 1.059 14.762 1.00 87.31 86 GLU A C 1
ATOM 688 O O . GLU A 1 86 ? -3.034 0.598 13.808 1.00 87.31 86 GLU A O 1
ATOM 693 N N . ILE A 1 87 ? -4.168 2.297 14.751 1.00 89.25 87 ILE A N 1
ATOM 694 C CA . ILE A 1 87 ? -4.043 3.221 13.617 1.00 89.25 87 ILE A CA 1
ATOM 695 C C . ILE A 1 87 ? -2.572 3.449 13.266 1.00 89.25 87 ILE A C 1
ATOM 697 O O . ILE A 1 87 ? -2.194 3.358 12.097 1.00 89.25 87 ILE A O 1
ATOM 701 N N . GLU A 1 88 ? -1.717 3.715 14.255 1.00 93.00 88 GLU A N 1
ATOM 702 C CA . GLU A 1 88 ? -0.292 3.927 13.991 1.00 93.00 88 GLU A CA 1
ATOM 703 C C . GLU A 1 88 ? 0.402 2.660 13.476 1.00 93.00 88 GLU A C 1
ATOM 705 O O . GLU A 1 88 ? 1.260 2.758 12.594 1.00 93.00 88 GLU A O 1
ATOM 710 N N . ARG A 1 89 ? -0.012 1.465 13.924 1.00 93.81 89 ARG A N 1
ATOM 711 C CA . ARG A 1 89 ? 0.492 0.199 13.368 1.00 93.81 89 ARG A CA 1
ATOM 712 C C . ARG A 1 89 ? 0.121 0.041 11.892 1.00 93.81 89 ARG A C 1
ATOM 714 O O . ARG A 1 89 ? 0.988 -0.301 11.086 1.00 93.81 89 ARG A O 1
ATOM 721 N N . ILE A 1 90 ? -1.130 0.327 11.524 1.00 91.19 90 ILE A N 1
ATOM 722 C CA . ILE A 1 90 ? -1.598 0.266 10.129 1.00 91.19 90 ILE A CA 1
ATOM 723 C C . ILE A 1 90 ? -0.840 1.284 9.271 1.00 91.19 90 ILE A C 1
ATOM 725 O O . ILE A 1 90 ? -0.294 0.933 8.223 1.00 91.19 90 ILE A O 1
ATOM 729 N N . LYS A 1 91 ? -0.725 2.534 9.737 1.00 93.44 91 LYS A N 1
ATOM 730 C CA . LYS A 1 91 ? 0.021 3.581 9.028 1.00 93.44 91 LYS A CA 1
ATOM 731 C C . LYS A 1 91 ? 1.495 3.219 8.863 1.00 93.44 91 LYS A C 1
ATOM 733 O O . LYS A 1 91 ? 2.068 3.495 7.812 1.00 93.44 91 LYS A O 1
ATOM 738 N N . TYR A 1 92 ? 2.128 2.624 9.875 1.00 95.81 92 TYR A N 1
ATOM 739 C CA . TYR A 1 92 ? 3.500 2.124 9.767 1.00 95.81 92 TYR A CA 1
ATOM 740 C C . TYR A 1 92 ? 3.621 1.066 8.666 1.00 95.81 92 TYR A C 1
ATOM 742 O O . TYR A 1 92 ? 4.508 1.176 7.819 1.00 95.81 92 TYR A O 1
ATOM 750 N N . LEU A 1 93 ? 2.714 0.087 8.641 1.00 93.75 93 LEU A N 1
ATOM 751 C CA . LEU A 1 93 ? 2.736 -0.991 7.656 1.00 93.75 93 LEU A CA 1
ATOM 752 C C . LEU A 1 93 ? 2.547 -0.461 6.225 1.00 93.75 93 LEU A C 1
ATOM 754 O O . LEU A 1 93 ? 3.369 -0.759 5.359 1.00 93.75 93 LEU A O 1
ATOM 758 N N . LEU A 1 94 ? 1.550 0.403 5.997 1.00 95.00 94 LEU A N 1
ATOM 759 C CA . LEU A 1 94 ? 1.323 1.075 4.708 1.00 95.00 94 LEU A CA 1
ATOM 760 C C . LEU A 1 94 ? 2.569 1.846 4.252 1.00 95.00 94 LEU A C 1
ATOM 762 O O . LEU A 1 94 ? 3.050 1.692 3.131 1.00 95.00 94 LEU A O 1
ATOM 766 N N . ARG A 1 95 ? 3.145 2.646 5.154 1.00 96.38 95 ARG A N 1
ATOM 767 C CA . ARG A 1 95 ? 4.365 3.419 4.900 1.00 96.38 95 ARG A CA 1
ATOM 768 C C . ARG A 1 95 ? 5.577 2.546 4.600 1.00 96.38 95 ARG A C 1
ATOM 770 O O . ARG A 1 95 ? 6.430 2.977 3.826 1.00 96.38 95 ARG A O 1
ATOM 777 N N . SER A 1 96 ? 5.697 1.392 5.252 1.00 95.69 96 SER A N 1
ATOM 778 C CA . SER A 1 96 ? 6.780 0.437 5.019 1.00 95.69 96 SER A CA 1
ATOM 779 C C . SER A 1 96 ? 6.640 -0.197 3.637 1.00 95.69 96 SER A C 1
ATOM 781 O O . SER A 1 96 ? 7.591 -0.160 2.863 1.00 95.69 96 SER A O 1
ATOM 783 N N . TYR A 1 97 ? 5.438 -0.664 3.290 1.00 95.50 97 TYR A N 1
ATOM 784 C CA . TYR A 1 97 ? 5.118 -1.216 1.974 1.00 95.50 97 TYR A CA 1
ATOM 785 C C . TYR A 1 97 ? 5.409 -0.241 0.832 1.00 95.50 97 TYR A C 1
ATOM 787 O O . TYR A 1 97 ? 6.169 -0.570 -0.078 1.00 95.50 97 TYR A O 1
ATOM 795 N N . LEU A 1 98 ? 4.903 0.990 0.920 1.00 95.81 98 LEU A N 1
ATOM 796 C CA . LEU A 1 98 ? 5.141 2.003 -0.111 1.00 95.81 98 LEU A CA 1
ATOM 797 C C . LEU A 1 98 ? 6.628 2.372 -0.234 1.00 95.81 98 LEU A C 1
ATOM 799 O O . LEU A 1 98 ? 7.129 2.542 -1.341 1.00 95.81 98 LEU A O 1
ATOM 803 N N . ARG A 1 99 ? 7.365 2.445 0.884 1.00 95.94 99 ARG A N 1
ATOM 804 C CA . ARG A 1 99 ? 8.819 2.690 0.861 1.00 95.94 99 ARG A CA 1
ATOM 805 C C . ARG A 1 99 ? 9.591 1.563 0.186 1.00 95.94 99 ARG A C 1
ATOM 807 O O . ARG A 1 99 ? 10.516 1.857 -0.563 1.00 95.94 99 ARG A O 1
ATOM 814 N N . THR A 1 100 ? 9.235 0.303 0.440 1.00 93.94 100 THR A N 1
ATOM 815 C CA . THR A 1 100 ? 9.870 -0.844 -0.225 1.00 93.94 100 THR A CA 1
ATOM 816 C C . THR A 1 100 ? 9.686 -0.764 -1.737 1.00 93.94 100 THR A C 1
ATOM 818 O O . THR A 1 100 ? 10.655 -0.950 -2.466 1.00 93.94 100 THR A O 1
ATOM 821 N N . ARG A 1 101 ? 8.483 -0.414 -2.208 1.00 94.50 101 ARG A N 1
ATOM 822 C CA . ARG A 1 101 ? 8.227 -0.225 -3.643 1.00 94.50 101 ARG A CA 1
ATOM 823 C C . ARG A 1 101 ? 9.043 0.923 -4.232 1.00 94.50 101 ARG A C 1
ATOM 825 O O . ARG A 1 101 ? 9.765 0.713 -5.197 1.00 94.50 101 ARG A O 1
ATOM 832 N N . LEU A 1 102 ? 8.994 2.105 -3.613 1.00 93.19 102 LEU A N 1
ATOM 833 C CA . LEU A 1 102 ? 9.754 3.275 -4.075 1.00 93.19 102 LEU A CA 1
ATOM 834 C C . LEU A 1 102 ? 11.259 3.007 -4.134 1.00 93.19 102 LEU A C 1
ATOM 836 O O . LEU A 1 102 ? 11.938 3.489 -5.030 1.00 93.19 102 LEU A O 1
ATOM 840 N N . PHE A 1 103 ? 11.789 2.241 -3.182 1.00 92.88 103 PHE A N 1
ATOM 841 C CA . PHE A 1 103 ? 13.195 1.859 -3.187 1.00 92.88 103 PHE A CA 1
ATOM 842 C C . PHE A 1 103 ? 13.560 1.018 -4.419 1.00 92.88 103 PHE A C 1
ATOM 844 O O . PHE A 1 103 ? 14.599 1.272 -5.023 1.00 92.88 103 PHE A O 1
ATOM 851 N N . LYS A 1 104 ? 12.700 0.071 -4.820 1.00 90.56 104 LYS A N 1
ATOM 852 C CA . LYS A 1 104 ? 12.898 -0.725 -6.040 1.00 90.56 104 LYS A CA 1
ATOM 853 C C . LYS A 1 104 ? 12.851 0.146 -7.303 1.00 90.56 104 LYS A C 1
ATOM 855 O O . LYS A 1 104 ? 13.802 0.104 -8.075 1.00 90.56 104 LYS A O 1
ATOM 860 N N . GLU A 1 105 ? 11.837 1.011 -7.451 1.00 88.12 105 GLU A N 1
ATOM 861 C CA . GLU A 1 105 ? 11.765 1.957 -8.589 1.00 88.12 105 GLU A CA 1
ATOM 862 C C . GLU A 1 105 ? 12.999 2.865 -8.650 1.00 88.12 105 GLU A C 1
ATOM 864 O O . GLU A 1 105 ? 13.551 3.125 -9.718 1.00 88.12 105 GLU A O 1
ATOM 869 N N . LEU A 1 106 ? 13.454 3.355 -7.493 1.00 88.69 106 LEU A N 1
ATOM 870 C CA . LEU A 1 106 ? 14.600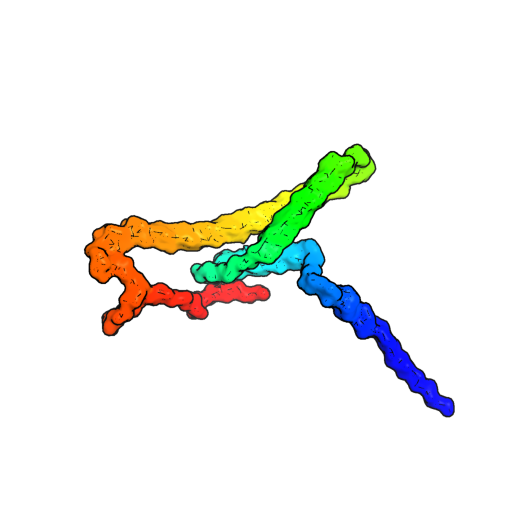 4.253 -7.419 1.00 88.69 106 LEU A CA 1
ATOM 871 C C . LEU A 1 106 ? 15.896 3.561 -7.845 1.00 88.69 106 LEU A C 1
ATOM 873 O O . LEU A 1 106 ? 16.723 4.202 -8.489 1.00 88.69 106 LEU A O 1
ATOM 877 N N . ILE A 1 107 ? 16.089 2.285 -7.496 1.00 86.31 107 ILE A N 1
ATOM 878 C CA . ILE A 1 107 ? 17.258 1.515 -7.940 1.00 86.31 107 ILE A CA 1
ATOM 879 C C . ILE A 1 107 ? 17.267 1.399 -9.463 1.00 86.31 107 ILE A C 1
ATOM 881 O O . ILE A 1 107 ? 18.295 1.682 -10.080 1.00 86.31 107 ILE A O 1
ATOM 885 N N . GLU A 1 108 ? 16.136 1.036 -10.067 1.00 81.69 108 GLU A N 1
ATOM 886 C CA . GLU A 1 108 ? 16.013 0.907 -11.523 1.00 81.69 108 GLU A CA 1
ATOM 887 C C . GLU A 1 108 ? 16.299 2.242 -12.227 1.00 81.69 108 GLU A C 1
ATOM 889 O O . GLU A 1 108 ? 17.165 2.327 -13.103 1.00 81.69 108 GLU A O 1
ATOM 894 N N . ALA A 1 109 ? 15.653 3.321 -11.778 1.00 83.88 109 ALA A N 1
ATOM 895 C CA . ALA A 1 109 ? 15.847 4.656 -12.339 1.00 83.88 109 ALA A CA 1
ATOM 896 C C . ALA A 1 109 ? 17.280 5.182 -12.138 1.00 83.88 109 ALA A C 1
ATOM 898 O O . ALA A 1 109 ? 17.851 5.814 -13.033 1.00 83.88 109 ALA A O 1
ATOM 899 N N . HIS A 1 110 ? 17.887 4.925 -10.975 1.00 85.62 110 HIS A N 1
ATOM 900 C CA . HIS A 1 110 ? 19.268 5.315 -10.705 1.00 85.62 110 HIS A CA 1
ATOM 901 C C . HIS A 1 110 ? 20.251 4.554 -11.594 1.00 85.62 110 HIS A C 1
ATOM 903 O O . HIS A 1 110 ? 21.184 5.169 -12.105 1.00 85.62 110 HIS A O 1
ATOM 909 N N . GLY A 1 111 ? 20.032 3.256 -11.828 1.00 82.12 111 GLY A N 1
ATOM 910 C CA . GLY A 1 111 ? 20.844 2.467 -12.757 1.00 82.12 111 GLY A CA 1
ATOM 911 C C . GLY A 1 111 ? 20.894 3.100 -14.149 1.00 82.12 111 GLY A C 1
ATOM 912 O O . GLY A 1 111 ? 21.974 3.271 -14.722 1.00 82.12 111 GLY A O 1
ATOM 913 N N . TYR A 1 112 ? 19.742 3.556 -14.647 1.00 80.19 112 TYR A N 1
ATOM 914 C CA . TYR A 1 112 ? 19.664 4.276 -15.915 1.00 80.19 112 TYR A CA 1
ATOM 915 C C . TYR A 1 112 ? 20.423 5.612 -15.887 1.00 80.19 112 TYR A C 1
ATOM 917 O O . TYR A 1 112 ? 21.291 5.866 -16.726 1.00 80.19 112 TYR A O 1
ATOM 925 N N . ALA A 1 113 ? 20.132 6.470 -14.905 1.00 82.44 113 ALA A N 1
ATOM 926 C CA . ALA A 1 113 ? 20.702 7.815 -14.845 1.00 82.44 113 ALA A CA 1
ATOM 927 C C . ALA A 1 113 ? 22.217 7.822 -14.579 1.00 82.44 113 ALA A C 1
ATOM 929 O O . ALA A 1 113 ? 22.944 8.637 -15.147 1.00 82.44 113 ALA A O 1
ATOM 930 N N . ALA A 1 114 ? 22.699 6.933 -13.709 1.00 84.50 114 ALA A N 1
ATOM 931 C CA . ALA A 1 114 ? 24.094 6.905 -13.291 1.00 84.50 114 ALA A CA 1
ATOM 932 C C . ALA A 1 114 ? 25.011 6.304 -14.358 1.00 84.50 114 ALA A C 1
ATOM 934 O O . ALA 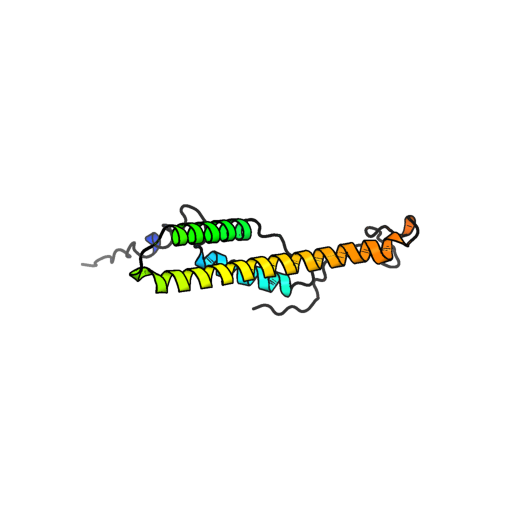A 1 114 ? 26.135 6.775 -14.508 1.00 84.50 114 ALA A O 1
ATOM 935 N N . PHE A 1 115 ? 24.552 5.287 -15.092 1.00 84.50 115 PHE A N 1
ATOM 936 C CA . PHE A 1 115 ? 25.404 4.530 -16.008 1.00 84.50 115 PHE A CA 1
ATOM 937 C C . PHE A 1 115 ? 24.989 4.694 -17.469 1.00 84.50 115 PHE A C 1
ATOM 939 O O . PHE A 1 115 ? 25.788 5.153 -18.284 1.00 84.50 115 PHE A O 1
ATOM 946 N N . LEU A 1 116 ? 23.736 4.378 -17.807 1.00 83.94 116 LEU A N 1
ATOM 947 C CA . LEU A 1 116 ? 23.305 4.300 -19.205 1.00 83.94 116 LEU A CA 1
ATOM 948 C C . LEU A 1 116 ? 23.348 5.652 -19.910 1.00 83.94 116 LEU A C 1
ATOM 950 O O . LEU A 1 116 ? 23.790 5.720 -21.050 1.00 83.94 116 LEU A O 1
ATOM 954 N N . HIS A 1 117 ? 23.012 6.746 -19.224 1.00 83.00 117 HIS A N 1
ATOM 955 C CA . HIS A 1 117 ? 23.106 8.087 -19.812 1.00 83.00 117 HIS A CA 1
ATOM 956 C C . HIS A 1 117 ? 24.539 8.473 -20.244 1.00 83.00 117 HIS A C 1
ATOM 958 O O . HIS A 1 117 ? 24.716 9.342 -21.097 1.00 83.00 117 HIS A O 1
ATOM 964 N N . GLN A 1 118 ? 25.577 7.848 -19.676 1.00 88.31 118 GLN A N 1
ATOM 965 C CA . GLN A 1 118 ? 26.971 8.115 -20.052 1.00 88.31 118 GLN A CA 1
ATOM 966 C C . GLN A 1 118 ? 27.402 7.368 -21.322 1.00 88.31 118 GLN A C 1
ATOM 968 O O . GLN A 1 118 ? 28.430 7.702 -21.911 1.00 88.31 118 GLN A O 1
ATOM 973 N N . LEU A 1 119 ? 26.638 6.361 -21.746 1.00 86.25 119 LEU A N 1
ATOM 974 C CA . LEU A 1 119 ? 26.948 5.573 -22.930 1.00 86.25 119 LEU A CA 1
ATOM 975 C C . LEU A 1 119 ? 26.526 6.308 -24.216 1.00 86.25 119 LEU A C 1
ATOM 977 O O . LEU A 1 119 ? 25.588 7.110 -24.197 1.00 86.25 119 LEU A O 1
ATOM 981 N N . PRO A 1 120 ? 27.181 6.031 -25.358 1.00 89.06 120 PRO A N 1
ATOM 982 C CA . PRO A 1 120 ? 26.721 6.467 -26.675 1.00 89.06 120 PRO A CA 1
ATOM 983 C C . PRO A 1 120 ? 25.262 6.066 -26.925 1.00 89.06 120 PRO A C 1
ATOM 985 O O . PRO A 1 120 ? 24.850 4.986 -26.516 1.00 89.06 120 PRO A O 1
ATOM 988 N N . ALA A 1 121 ? 24.495 6.883 -27.657 1.00 83.50 121 ALA A N 1
ATOM 989 C CA . ALA A 1 121 ? 23.054 6.675 -27.877 1.00 83.50 121 ALA A CA 1
ATOM 990 C C . ALA A 1 121 ? 22.689 5.283 -28.433 1.00 83.50 121 ALA A C 1
ATOM 992 O O . ALA A 1 121 ? 21.613 4.769 -28.144 1.00 83.50 121 ALA A O 1
ATOM 993 N N . SER A 1 122 ? 23.590 4.646 -29.190 1.00 83.81 122 SER A N 1
ATOM 994 C CA . SER A 1 122 ? 23.401 3.278 -29.687 1.00 83.81 122 SER A CA 1
ATOM 995 C C . SER A 1 122 ? 23.384 2.217 -28.580 1.00 83.81 122 SER A C 1
ATOM 997 O O . SER A 1 122 ? 22.774 1.174 -28.768 1.00 83.81 122 SER A O 1
ATOM 999 N N . GLN A 1 123 ? 24.021 2.483 -27.438 1.00 80.56 123 GLN A N 1
ATOM 1000 C CA . GLN A 1 123 ? 24.192 1.573 -26.298 1.00 80.56 123 GLN A CA 1
ATOM 1001 C C . GLN A 1 123 ? 23.312 1.937 -25.090 1.00 80.56 123 GLN A C 1
ATOM 1003 O O . GLN A 1 123 ? 23.388 1.282 -24.056 1.00 80.56 123 GLN A O 1
ATOM 1008 N N . GLN A 1 124 ? 22.480 2.980 -25.198 1.00 83.56 124 GLN A N 1
ATOM 1009 C CA . GLN A 1 124 ? 21.540 3.375 -24.135 1.00 83.56 124 GLN A CA 1
ATOM 1010 C C . GLN A 1 124 ? 20.276 2.505 -24.099 1.00 83.56 124 GLN A C 1
ATOM 1012 O O . GLN A 1 124 ? 19.502 2.572 -23.147 1.00 83.56 124 GLN A O 1
ATOM 1017 N N . ARG A 1 125 ? 20.051 1.708 -25.147 1.00 81.06 125 ARG A N 1
ATOM 1018 C CA . ARG A 1 125 ? 18.873 0.855 -25.297 1.00 81.06 125 ARG A CA 1
ATOM 1019 C C . ARG A 1 125 ? 18.982 -0.385 -24.413 1.00 81.06 125 ARG A C 1
ATOM 1021 O O . ARG A 1 125 ? 19.992 -1.076 -24.449 1.00 81.06 125 ARG A O 1
ATOM 1028 N N . GLN A 1 126 ? 17.936 -0.660 -23.637 1.00 76.81 126 GLN A N 1
ATOM 1029 C CA . GLN A 1 126 ? 17.811 -1.854 -22.782 1.00 76.81 126 GLN A CA 1
ATOM 1030 C C . GLN A 1 126 ? 16.817 -2.876 -23.353 1.00 76.81 126 GLN A C 1
ATOM 1032 O O . GLN A 1 126 ? 16.394 -3.794 -22.665 1.00 76.81 126 GLN A O 1
ATOM 1037 N N . ASP A 1 127 ? 16.400 -2.696 -24.600 1.00 82.06 127 ASP A N 1
ATOM 1038 C CA . ASP A 1 127 ? 15.444 -3.541 -25.314 1.00 82.06 127 ASP A CA 1
ATOM 1039 C C . ASP A 1 127 ? 16.103 -4.336 -26.457 1.00 82.06 127 ASP A C 1
ATOM 1041 O O . ASP A 1 127 ? 15.419 -4.953 -27.269 1.00 82.06 127 ASP A O 1
ATOM 1045 N N . GLU A 1 128 ? 17.438 -4.321 -26.540 1.00 82.31 128 GLU A N 1
ATOM 1046 C CA . GLU A 1 128 ? 18.185 -4.947 -27.630 1.00 82.31 128 GLU A CA 1
ATOM 1047 C C . GLU A 1 128 ? 18.540 -6.410 -27.319 1.00 82.31 128 GLU A C 1
ATOM 1049 O O . GLU A 1 128 ? 19.185 -6.724 -26.317 1.00 82.31 128 GLU A O 1
ATOM 1054 N N . GLU A 1 129 ? 18.150 -7.323 -28.209 1.00 82.38 129 GLU A N 1
ATOM 1055 C CA . GLU A 1 129 ? 18.582 -8.720 -28.176 1.00 82.38 129 GLU A CA 1
ATOM 1056 C C . GLU A 1 129 ? 19.738 -8.917 -29.157 1.00 82.38 129 GLU A C 1
ATOM 1058 O O . GLU A 1 129 ? 19.550 -8.879 -30.375 1.00 82.38 129 GLU A O 1
ATOM 1063 N N . THR A 1 130 ? 20.950 -9.123 -28.637 1.00 81.00 130 THR A N 1
ATOM 1064 C CA . THR A 1 130 ? 22.123 -9.420 -29.467 1.00 81.00 130 THR A CA 1
ATOM 1065 C C . THR A 1 130 ? 22.457 -10.914 -29.417 1.00 81.00 130 THR A C 1
ATOM 1067 O O . THR A 1 130 ? 22.157 -11.581 -28.424 1.00 81.00 130 THR A O 1
ATOM 1070 N N . PRO A 1 131 ? 23.129 -11.472 -30.442 1.00 79.31 131 PRO A N 1
ATOM 1071 C CA . PRO A 1 131 ? 23.578 -12.866 -30.415 1.00 79.31 131 PRO A CA 1
ATOM 1072 C C . PRO A 1 131 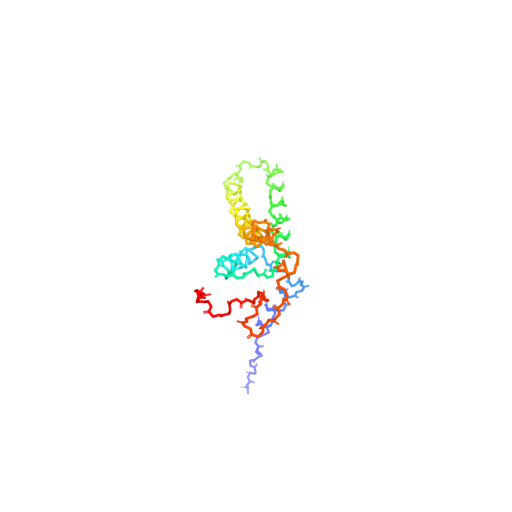? 24.567 -13.186 -29.280 1.00 79.31 131 PRO A C 1
ATOM 1074 O O . PRO A 1 131 ? 24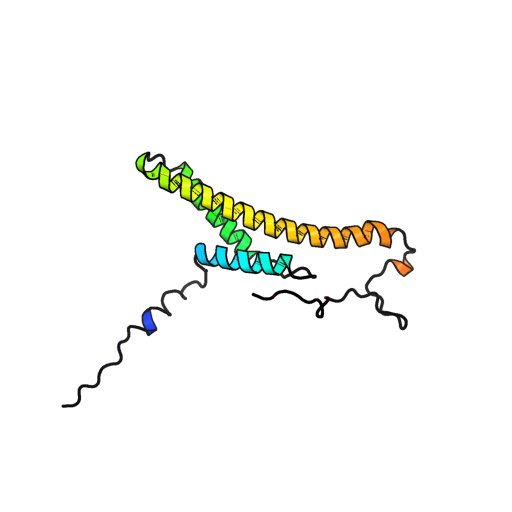.692 -14.346 -28.897 1.00 79.31 131 PRO A O 1
ATOM 1077 N N . GLU A 1 132 ? 25.273 -12.178 -28.754 1.00 81.50 132 GLU A N 1
ATOM 1078 C CA . GLU A 1 132 ? 26.222 -12.312 -27.637 1.00 81.50 132 GLU A CA 1
ATOM 1079 C C . GLU A 1 132 ? 25.538 -12.200 -26.260 1.00 81.50 132 GLU A C 1
ATOM 1081 O O . GLU A 1 132 ? 26.127 -12.575 -25.246 1.00 81.50 132 GLU A O 1
ATOM 1086 N N . GLY A 1 133 ? 24.287 -11.729 -26.216 1.00 78.31 133 GLY A N 1
ATOM 1087 C CA . GLY A 1 133 ? 23.494 -11.588 -24.997 1.00 78.31 133 GLY A CA 1
ATOM 1088 C C . GLY A 1 133 ? 22.264 -10.695 -25.184 1.00 78.31 133 GLY A C 1
ATOM 1089 O O . GLY A 1 133 ? 22.270 -9.745 -25.971 1.00 78.31 133 GLY A O 1
ATOM 1090 N N . SER A 1 134 ? 21.197 -10.987 -24.439 1.00 81.50 134 SER A N 1
ATOM 1091 C CA . SER A 1 134 ? 20.011 -10.126 -24.379 1.00 81.50 134 SER A CA 1
ATOM 1092 C C . SER A 1 134 ? 20.221 -9.012 -23.353 1.00 81.50 134 SER A C 1
ATOM 1094 O O . SER A 1 134 ? 20.587 -9.287 -22.211 1.00 81.50 134 SER A O 1
ATOM 1096 N N . MET A 1 135 ? 20.004 -7.758 -23.760 1.00 78.44 135 MET A N 1
ATOM 1097 C CA . MET A 1 135 ? 19.984 -6.601 -22.858 1.00 78.44 135 MET A CA 1
ATOM 1098 C C . MET A 1 135 ? 18.588 -6.332 -22.281 1.00 78.44 135 MET A C 1
ATOM 1100 O O . MET A 1 135 ? 18.444 -5.423 -21.464 1.00 78.44 135 MET A O 1
ATOM 1104 N N . VAL A 1 136 ? 17.586 -7.131 -22.671 1.00 80.38 136 VAL A N 1
ATOM 1105 C CA . VAL A 1 136 ? 16.229 -7.086 -22.122 1.00 80.38 136 VAL A CA 1
ATOM 1106 C C . VAL A 1 136 ? 16.262 -7.614 -20.691 1.00 80.38 136 VAL A C 1
ATOM 1108 O O . VAL A 1 136 ? 16.536 -8.793 -20.461 1.00 80.38 136 VAL A O 1
ATOM 1111 N N . ILE A 1 137 ? 15.975 -6.746 -19.718 1.00 76.81 137 ILE A N 1
ATOM 1112 C CA . ILE A 1 137 ? 15.852 -7.150 -18.313 1.00 76.81 137 ILE A CA 1
ATOM 1113 C C . ILE A 1 137 ? 14.656 -8.098 -18.191 1.00 76.81 137 ILE A C 1
ATOM 1115 O O . ILE A 1 137 ? 13.524 -7.728 -18.504 1.00 76.81 137 ILE A O 1
ATOM 1119 N N . GLN A 1 138 ? 14.915 -9.323 -17.737 1.00 80.88 138 GLN A N 1
ATOM 1120 C CA . GLN A 1 138 ? 13.883 -10.318 -17.468 1.00 80.88 138 GLN A CA 1
ATOM 1121 C C . GLN A 1 138 ? 13.726 -10.526 -15.960 1.00 80.88 138 GLN A C 1
ATOM 1123 O O . GLN A 1 138 ? 14.734 -10.522 -15.249 1.00 80.88 138 GLN A O 1
ATOM 1128 N N . PRO A 1 139 ? 12.490 -10.765 -15.482 1.00 81.81 139 PRO A N 1
ATOM 1129 C CA . PRO A 1 139 ? 12.239 -11.156 -14.104 1.00 81.81 139 PRO A CA 1
ATOM 1130 C C . PRO A 1 139 ? 13.107 -12.343 -13.689 1.00 81.81 139 PRO A C 1
ATOM 1132 O O . PRO A 1 139 ? 13.095 -13.381 -14.357 1.00 81.81 139 PRO A O 1
ATOM 1135 N N . ASN A 1 140 ? 13.824 -12.229 -12.571 1.0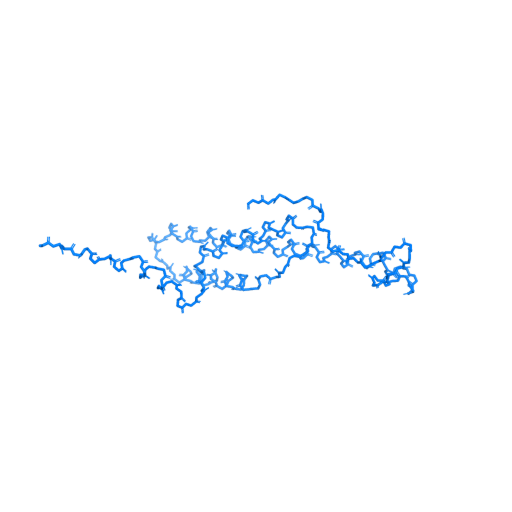0 85.31 140 ASN A N 1
ATOM 1136 C CA . ASN A 1 140 ? 14.569 -13.371 -12.044 1.00 85.31 140 ASN A CA 1
ATOM 1137 C C . ASN A 1 140 ? 13.623 -14.382 -11.370 1.00 85.31 140 ASN A C 1
ATOM 1139 O O . ASN A 1 140 ? 13.283 -14.244 -10.194 1.00 85.31 140 ASN A O 1
ATOM 1143 N N . LEU A 1 141 ? 13.217 -15.408 -12.123 1.00 86.31 141 LEU A N 1
ATOM 1144 C CA . LEU A 1 141 ? 12.313 -16.467 -11.655 1.00 86.31 141 LEU A CA 1
ATOM 1145 C C . LEU A 1 141 ? 13.015 -17.579 -10.852 1.00 86.31 141 LEU A C 1
ATOM 1147 O O . LEU A 1 141 ? 12.340 -18.324 -10.146 1.00 86.31 141 LEU A O 1
ATOM 1151 N N . ASP A 1 142 ? 14.344 -17.678 -10.933 1.00 88.38 142 ASP A N 1
ATOM 1152 C CA . ASP A 1 142 ? 15.139 -18.724 -10.268 1.00 88.38 142 ASP A CA 1
ATOM 1153 C C . ASP A 1 142 ? 15.678 -18.285 -8.895 1.00 88.38 142 ASP A C 1
ATOM 1155 O O . ASP A 1 142 ? 16.285 -19.078 -8.167 1.00 88.38 142 ASP A O 1
ATOM 1159 N N . ALA A 1 143 ? 15.480 -17.016 -8.524 1.00 85.88 143 ALA A N 1
ATOM 1160 C CA . ALA A 1 143 ? 15.896 -16.491 -7.233 1.00 85.88 143 ALA A CA 1
ATOM 1161 C C . ALA A 1 143 ? 15.179 -17.242 -6.093 1.00 85.88 143 ALA A C 1
ATOM 1163 O O . ALA A 1 143 ? 13.946 -17.234 -6.030 1.00 85.88 143 ALA A O 1
ATOM 1164 N N . PRO A 1 144 ? 15.913 -17.867 -5.152 1.00 82.94 144 PRO A N 1
ATOM 1165 C CA . PRO A 1 144 ? 15.285 -18.553 -4.036 1.00 82.94 144 PRO A CA 1
ATOM 1166 C C . PRO A 1 144 ? 14.629 -17.528 -3.108 1.00 82.94 144 PRO A C 1
ATOM 1168 O O . PRO A 1 144 ? 15.303 -16.697 -2.499 1.00 82.94 144 PRO A O 1
ATOM 1171 N N . VAL A 1 145 ? 13.308 -17.620 -2.975 1.00 83.25 145 VAL A N 1
ATOM 1172 C CA . VAL A 1 145 ? 12.517 -16.834 -2.024 1.00 83.25 145 VAL A CA 1
ATOM 1173 C C . VAL A 1 145 ? 11.957 -17.752 -0.944 1.00 83.25 145 VAL A C 1
ATOM 1175 O O . VAL A 1 145 ? 11.563 -18.888 -1.211 1.00 83.25 145 VAL A O 1
ATOM 1178 N N . PHE A 1 146 ? 11.917 -17.276 0.298 1.00 77.06 146 PHE A N 1
ATOM 1179 C CA . PHE A 1 146 ? 11.216 -17.993 1.358 1.00 77.06 146 PHE A CA 1
ATOM 1180 C C . PHE A 1 146 ? 9.709 -17.769 1.192 1.00 77.06 146 PHE A C 1
ATOM 1182 O O . PHE A 1 146 ? 9.236 -16.645 1.350 1.00 77.06 146 PHE A O 1
ATOM 1189 N N . ALA A 1 147 ? 8.970 -18.831 0.865 1.00 65.75 147 ALA A N 1
ATOM 1190 C CA . ALA A 1 147 ? 7.510 -18.832 0.837 1.00 65.75 147 ALA A CA 1
ATOM 1191 C C . ALA A 1 147 ? 6.974 -19.350 2.183 1.00 65.75 147 ALA A C 1
ATOM 1193 O O . ALA A 1 147 ? 7.439 -20.384 2.669 1.00 65.75 147 ALA A O 1
ATOM 1194 N N . SER A 1 148 ? 6.036 -18.618 2.788 1.00 54.41 148 SER A N 1
ATOM 1195 C CA . SER A 1 148 ? 5.389 -18.946 4.070 1.00 54.41 148 SER A CA 1
ATOM 1196 C C . SER A 1 148 ? 3.909 -19.232 3.896 1.00 54.41 148 SER A C 1
ATOM 1198 O O . SER A 1 148 ? 3.281 -18.421 3.178 1.00 54.41 148 SER A O 1
#

InterPro domains:
  IPR008591 GINS complex subunit Sld5 [PIRSF007764] (23-147)
  IPR008591 GINS complex subunit Sld5 [PTHR21206] (26-104)
  IPR036224 GINS, helical bundle-like domain superfamily [SSF158573] (25-130)
  IPR038749 GINS complex protein Sld5, alpha-helical domain [cd11711] (30-110)

Radius of gyration: 24.89 Å; chains: 1; bounding box: 69×58×61 Å

Sequence (148 aa):
MNSTIEDSSFPQTQDDIFNLAGALSPGEQVKELIVVWMNERNSPEMLPYRNDLVDSLTKASEKIFEQMEINTDTESRFIQMIQQTEIERIKYLLRSYLRTRLFKELIEAHGYAAFLHQLPASQQRQDEETPEGSMVIQPNLDAPVFAS

Foldseek 3Di:
DDDDPPPDPPVVVVVPVVPPPPDDDLVVLLVVLVVLLLCLQQFPDHDDDPPVSLVVNVVVLVVLVVVLVPDPDPVCVVVSVVSVVVSVVSVVSSVSSVVSNVVRVCVVVCCLVVPLVVDDPVRSDQQDQDPVGHSPDDGPPPDDTDDD

Organism: Rhizopus azygosporus (NCBI:txid86630)